Protein AF-A0A838J990-F1 (afdb_monomer_lite)

Secondary structure (DSSP, 8-state):
---------------HHHHHH-EEEETTEEEETTTS-HHHHHHHHHHHS-TT---HHHHHHHTSS---HHHHHHHHHHHHHTT----EESSHHHHHHHHHHHHTT------

Foldseek 3Di:
DDDPPCPPPPQPCCDLVNQQQWWADDDLAIDGLQPDFLVRLLNLLVVQDDPPDDDPVLVVLSPDNGAHSVNSSVSVSVCSNVVGDGPIHNDRVRNNVVSVCVVVVNPPPDD

Radius of gyration: 15.81 Å; chains: 1; bounding box: 50×32×42 Å

Structure (mmCIF, N/CA/C/O backbone):
data_AF-A0A838J990-F1
#
_entry.id   AF-A0A838J990-F1
#
loop_
_atom_site.group_PDB
_atom_site.id
_atom_site.type_symbol
_atom_site.label_atom_id
_atom_site.label_alt_id
_atom_site.label_comp_id
_atom_site.label_asym_id
_atom_site.label_entity_id
_atom_site.label_seq_id
_atom_site.pdbx_PDB_ins_code
_atom_site.Cartn_x
_atom_site.Cartn_y
_atom_site.Cartn_z
_atom_site.occupancy
_atom_site.B_iso_or_equiv
_atom_site.auth_seq_id
_atom_site.auth_comp_id
_atom_site.auth_asym_id
_atom_site.auth_atom_id
_atom_site.pdbx_PDB_model_num
ATOM 1 N N . MET A 1 1 ? 35.313 -7.493 -29.713 1.00 42.06 1 MET A N 1
ATOM 2 C CA . MET A 1 1 ? 34.577 -8.078 -28.573 1.00 42.06 1 MET A CA 1
ATOM 3 C C . MET A 1 1 ? 33.689 -6.989 -27.997 1.00 42.06 1 MET A C 1
ATOM 5 O O . MET A 1 1 ? 34.244 -6.021 -27.493 1.00 42.06 1 MET A O 1
ATOM 9 N N . PRO A 1 2 ? 32.359 -7.046 -28.158 1.00 37.09 2 PRO A N 1
ATOM 10 C CA . PRO A 1 2 ? 31.492 -6.024 -27.590 1.00 37.09 2 PRO A CA 1
ATOM 11 C C . PRO A 1 2 ? 31.451 -6.201 -26.070 1.00 37.09 2 PRO A C 1
ATOM 13 O O . PRO A 1 2 ? 31.092 -7.265 -25.562 1.00 37.09 2 PRO A O 1
ATOM 16 N N . GLY A 1 3 ? 31.892 -5.164 -25.358 1.00 38.22 3 GLY A N 1
ATOM 17 C CA . GLY A 1 3 ? 31.772 -5.064 -23.913 1.00 38.22 3 GLY A CA 1
ATOM 18 C C . GLY A 1 3 ? 30.298 -5.100 -23.539 1.00 38.22 3 GLY A C 1
ATOM 19 O O . GLY A 1 3 ? 29.501 -4.324 -24.061 1.00 38.22 3 GLY A O 1
ATOM 20 N N . LYS A 1 4 ? 29.935 -6.038 -22.665 1.00 41.28 4 LYS A N 1
ATOM 21 C CA . LYS A 1 4 ? 28.613 -6.090 -22.050 1.00 41.28 4 LYS A CA 1
ATOM 22 C C . LYS A 1 4 ? 28.410 -4.774 -21.307 1.00 41.28 4 LYS A C 1
ATOM 24 O O . LYS A 1 4 ? 29.002 -4.571 -20.250 1.00 41.28 4 LYS A O 1
ATOM 29 N N . SER A 1 5 ? 27.596 -3.884 -21.863 1.00 42.12 5 SER A N 1
ATOM 30 C CA . SER A 1 5 ? 26.993 -2.803 -21.101 1.00 42.12 5 SER A CA 1
ATOM 31 C C . SER A 1 5 ? 26.221 -3.461 -19.963 1.00 42.12 5 SER A C 1
ATOM 33 O O . SER A 1 5 ? 25.158 -4.037 -20.180 1.00 42.12 5 SER A O 1
ATOM 35 N N . GLN A 1 6 ? 26.783 -3.428 -18.755 1.00 41.94 6 GLN A N 1
ATOM 36 C CA . GLN A 1 6 ? 25.995 -3.559 -17.542 1.00 41.94 6 GLN A CA 1
ATOM 37 C C . GLN A 1 6 ? 25.060 -2.350 -17.518 1.00 41.94 6 GLN A C 1
ATOM 39 O O . GLN A 1 6 ? 25.371 -1.310 -16.946 1.00 41.94 6 GLN A O 1
ATOM 44 N N . GLN A 1 7 ? 23.928 -2.466 -18.212 1.00 43.88 7 GLN A N 1
ATOM 45 C CA . GLN A 1 7 ? 22.747 -1.685 -17.892 1.00 43.88 7 GLN A CA 1
ATOM 46 C C . GLN A 1 7 ? 22.348 -2.164 -16.499 1.00 43.88 7 GLN A C 1
ATOM 48 O O . GLN A 1 7 ? 21.654 -3.167 -16.348 1.00 43.88 7 GLN A O 1
ATOM 53 N N . GLY A 1 8 ? 22.934 -1.532 -15.478 1.00 37.38 8 GLY A N 1
ATOM 54 C CA . GLY A 1 8 ? 22.519 -1.718 -14.099 1.00 37.38 8 GLY A CA 1
ATOM 55 C C . GLY A 1 8 ? 21.020 -1.499 -14.080 1.00 37.38 8 GLY A C 1
ATOM 56 O O . GLY A 1 8 ? 20.567 -0.440 -14.515 1.00 37.38 8 GLY A O 1
ATOM 57 N N . LEU A 1 9 ? 20.271 -2.534 -13.688 1.00 36.91 9 LEU A N 1
ATOM 58 C CA . LEU A 1 9 ? 18.829 -2.441 -13.541 1.00 36.91 9 LEU A CA 1
ATOM 59 C C . LEU A 1 9 ? 18.560 -1.165 -12.736 1.00 36.91 9 LEU A C 1
ATOM 61 O O . LEU A 1 9 ? 18.994 -1.043 -11.591 1.00 36.91 9 LEU A O 1
ATOM 65 N N . LEU A 1 10 ? 17.919 -0.183 -13.360 1.00 41.91 10 LEU A N 1
ATOM 66 C CA . LEU A 1 10 ? 17.430 1.000 -12.674 1.00 41.91 10 LEU A CA 1
ATOM 67 C C . LEU A 1 10 ? 16.206 0.532 -11.893 1.00 41.91 10 LEU A C 1
ATOM 69 O O . LEU A 1 10 ? 15.090 0.577 -12.398 1.00 41.91 10 LEU A O 1
ATOM 73 N N . TRP A 1 11 ? 16.437 -0.020 -10.701 1.00 44.25 11 TRP A N 1
ATOM 74 C CA . TRP A 1 11 ? 15.359 -0.377 -9.785 1.00 44.25 11 TRP A CA 1
ATOM 75 C C . TRP A 1 11 ? 14.580 0.912 -9.502 1.00 44.25 11 TRP A C 1
ATOM 77 O O . TRP A 1 11 ? 15.220 1.952 -9.284 1.00 44.25 11 TRP A O 1
ATOM 87 N N . PRO A 1 12 ? 13.239 0.898 -9.529 1.00 54.28 12 PRO A N 1
ATOM 88 C CA . PRO A 1 12 ? 12.469 2.092 -9.226 1.00 54.28 12 PRO A CA 1
ATOM 89 C C . PRO A 1 12 ? 12.850 2.564 -7.818 1.00 54.28 12 PRO A C 1
ATOM 91 O O . PRO A 1 12 ? 12.693 1.846 -6.832 1.00 54.28 12 PRO A O 1
ATOM 94 N N . ARG A 1 13 ? 13.434 3.766 -7.741 1.00 67.00 13 ARG A N 1
ATOM 95 C CA . ARG A 1 13 ? 13.942 4.389 -6.512 1.00 67.00 13 ARG A CA 1
ATOM 96 C C . ARG A 1 13 ? 12.787 4.920 -5.663 1.00 67.00 13 ARG A C 1
ATOM 98 O O . ARG A 1 13 ? 12.763 6.111 -5.377 1.00 67.00 13 ARG A O 1
ATOM 105 N N . LEU A 1 14 ? 11.826 4.080 -5.281 1.00 81.00 14 LEU A N 1
ATOM 106 C CA . LEU A 1 14 ? 10.844 4.487 -4.281 1.00 81.00 14 LEU A CA 1
ATOM 107 C C . LEU A 1 14 ? 11.578 4.606 -2.943 1.00 81.00 14 LEU A C 1
ATOM 109 O O . LEU A 1 14 ? 11.869 3.601 -2.291 1.00 81.00 14 LEU A O 1
ATOM 113 N N . SER A 1 15 ? 11.958 5.825 -2.565 1.00 88.75 15 SER A N 1
ATOM 114 C CA . SER A 1 15 ? 12.614 6.051 -1.279 1.00 88.75 15 SER A CA 1
ATOM 115 C C . SER A 1 15 ? 11.620 5.863 -0.132 1.00 88.75 15 SER A C 1
ATOM 117 O O . SER A 1 15 ? 10.411 6.018 -0.314 1.00 88.75 15 SER A O 1
ATOM 119 N N . LEU A 1 16 ? 12.128 5.560 1.066 1.00 88.62 16 LEU A N 1
ATOM 120 C CA . LEU A 1 16 ? 11.297 5.474 2.269 1.00 88.62 16 LEU A CA 1
ATOM 121 C C . LEU A 1 16 ? 10.501 6.771 2.487 1.00 88.62 16 LEU A C 1
ATOM 123 O O . LEU A 1 16 ? 9.294 6.727 2.690 1.00 88.62 16 LEU A O 1
ATOM 127 N N . GLU A 1 17 ? 11.156 7.930 2.363 1.00 89.88 17 GLU A N 1
ATOM 128 C CA . GLU A 1 17 ? 10.506 9.239 2.518 1.00 89.88 17 GLU A CA 1
ATOM 129 C C . GLU A 1 17 ? 9.382 9.454 1.495 1.00 89.88 17 GLU A C 1
ATOM 131 O O . GLU A 1 17 ? 8.312 9.949 1.851 1.00 89.88 17 GLU A O 1
ATOM 136 N N . GLN A 1 18 ? 9.602 9.057 0.237 1.00 89.50 18 GLN A N 1
ATOM 137 C CA . GLN A 1 18 ? 8.577 9.144 -0.801 1.00 89.50 18 GLN A CA 1
ATOM 138 C C . GLN A 1 18 ? 7.402 8.223 -0.490 1.00 89.50 18 GLN A C 1
ATOM 140 O O . GLN A 1 18 ? 6.258 8.662 -0.570 1.00 89.50 18 GLN A O 1
ATOM 145 N N . ALA A 1 19 ? 7.665 6.974 -0.102 1.00 89.56 19 ALA A N 1
ATOM 146 C CA . ALA A 1 19 ? 6.619 6.009 0.212 1.00 89.56 19 ALA A CA 1
ATOM 147 C C . ALA A 1 19 ? 5.752 6.467 1.387 1.00 89.56 19 ALA A C 1
ATOM 149 O O . ALA A 1 19 ? 4.534 6.503 1.257 1.00 89.56 19 ALA A O 1
ATOM 150 N N . VAL A 1 20 ? 6.367 6.872 2.499 1.00 89.06 20 VAL A N 1
ATOM 151 C CA . VAL A 1 20 ? 5.656 7.284 3.721 1.00 89.06 20 VAL A CA 1
ATOM 152 C C . VAL A 1 20 ? 4.763 8.500 3.462 1.00 89.06 20 VAL A C 1
ATOM 154 O O . VAL A 1 20 ? 3.600 8.512 3.865 1.00 89.06 20 VAL A O 1
ATOM 157 N N . ARG A 1 21 ? 5.256 9.491 2.708 1.00 91.56 21 ARG A N 1
ATOM 158 C CA . ARG A 1 21 ? 4.489 10.704 2.372 1.00 91.56 21 ARG A CA 1
ATOM 159 C C . ARG A 1 21 ? 3.464 10.515 1.257 1.00 91.56 21 ARG A C 1
ATOM 161 O O . ARG A 1 21 ? 2.666 11.421 1.009 1.00 91.56 21 ARG A O 1
ATOM 168 N N . SER A 1 22 ? 3.490 9.375 0.575 1.00 94.50 22 SER A N 1
ATOM 169 C CA . SER A 1 22 ? 2.570 9.105 -0.520 1.00 94.50 22 SER A CA 1
ATOM 170 C C . SER A 1 22 ? 1.152 8.845 -0.024 1.00 94.50 22 SER A C 1
ATOM 172 O O . SER A 1 22 ? 0.885 8.512 1.131 1.00 94.50 22 SER A O 1
ATOM 174 N N . TRP A 1 23 ? 0.225 8.974 -0.958 1.00 96.31 23 TRP A N 1
ATOM 175 C CA . TRP A 1 23 ? -1.183 8.662 -0.817 1.00 96.31 23 TRP A CA 1
ATOM 176 C C . TRP A 1 23 ? -1.550 7.566 -1.802 1.00 96.31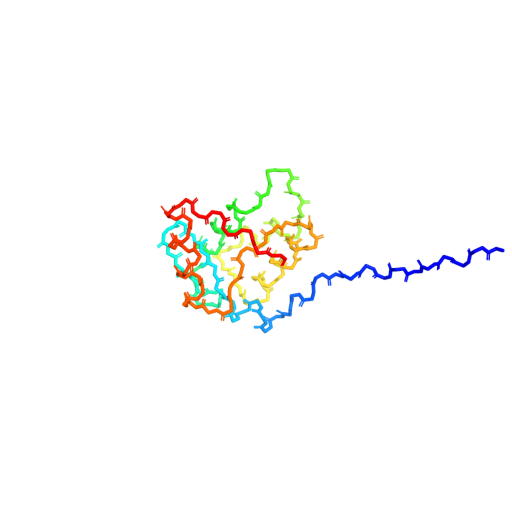 23 TRP A C 1
ATOM 178 O O . TRP A 1 23 ? -1.009 7.507 -2.900 1.00 96.31 23 TRP A O 1
ATOM 188 N N . PHE A 1 24 ? -2.508 6.730 -1.440 1.00 94.69 24 PHE A N 1
ATOM 189 C CA . PHE A 1 24 ? -3.095 5.747 -2.340 1.00 94.69 24 PHE A CA 1
ATOM 190 C C . PHE A 1 24 ? -4.613 5.857 -2.313 1.00 94.69 24 PHE A C 1
ATOM 192 O O . PHE A 1 24 ? -5.209 6.528 -1.467 1.00 94.69 24 PHE A O 1
ATOM 199 N N . VAL A 1 25 ? -5.247 5.193 -3.270 1.00 93.62 25 VAL A N 1
ATOM 200 C CA . VAL A 1 25 ? -6.699 5.149 -3.388 1.00 93.62 25 VAL A CA 1
ATOM 201 C C . VAL A 1 25 ? -7.169 3.720 -3.188 1.00 93.62 25 VAL A C 1
ATOM 203 O O . VAL A 1 25 ? -6.691 2.812 -3.864 1.00 93.62 25 VAL A O 1
ATOM 206 N N . LEU A 1 26 ? -8.150 3.540 -2.309 1.00 93.94 26 LEU A N 1
ATOM 207 C CA . LEU A 1 26 ? -8.856 2.277 -2.132 1.00 93.94 26 LEU A CA 1
ATOM 208 C C . LEU A 1 26 ? -10.364 2.541 -2.167 1.00 93.94 26 LEU A C 1
ATOM 210 O O . LEU A 1 26 ? -10.893 3.326 -1.376 1.00 93.94 26 LEU A O 1
ATOM 214 N N . GLY A 1 27 ? -11.063 1.912 -3.113 1.00 89.06 27 GLY A N 1
ATOM 215 C CA . GLY A 1 27 ? -12.475 2.198 -3.370 1.00 89.06 27 GLY A CA 1
ATOM 216 C C . GLY A 1 27 ? -12.684 3.649 -3.818 1.00 89.06 27 GLY A C 1
ATOM 217 O O . GLY A 1 27 ? -12.192 4.048 -4.868 1.00 89.06 27 GLY A O 1
ATOM 218 N N . GLN A 1 28 ? -13.418 4.430 -3.021 1.00 89.44 28 GLN A N 1
ATOM 219 C CA . GLN A 1 28 ? -13.749 5.840 -3.289 1.00 89.44 28 GLN A CA 1
ATOM 220 C C . GLN A 1 28 ? -13.071 6.802 -2.300 1.00 89.44 28 GLN A C 1
ATOM 222 O O . GLN A 1 28 ? -13.526 7.925 -2.083 1.00 89.44 28 GLN A O 1
ATOM 227 N N . THR A 1 29 ? -12.002 6.356 -1.640 1.00 92.44 29 THR A N 1
ATOM 228 C CA . THR A 1 29 ? -11.338 7.123 -0.584 1.00 92.44 29 THR A CA 1
ATOM 229 C C . THR A 1 29 ? -9.829 7.144 -0.798 1.00 92.44 29 THR A C 1
ATOM 231 O O . THR A 1 29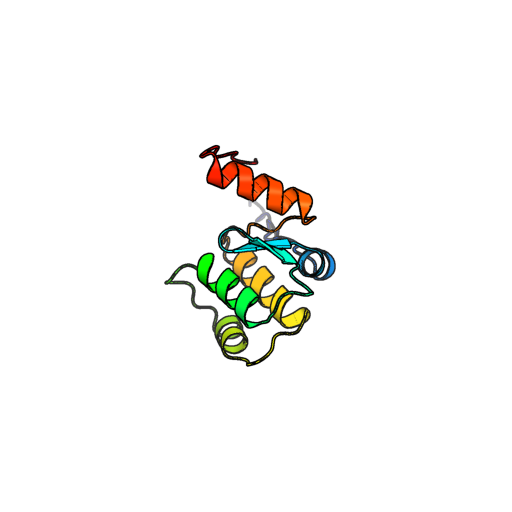 ? -9.229 6.152 -1.214 1.00 92.44 29 THR A O 1
ATOM 234 N N . ALA A 1 30 ? -9.232 8.310 -0.548 1.00 94.25 30 ALA A N 1
ATOM 235 C CA . ALA A 1 30 ? -7.791 8.508 -0.551 1.00 94.25 30 ALA A CA 1
ATOM 236 C C . ALA A 1 30 ? -7.253 8.326 0.871 1.00 94.25 30 ALA A C 1
ATOM 238 O O . ALA A 1 30 ? -7.824 8.864 1.821 1.00 94.25 30 ALA A O 1
ATOM 239 N N . TYR A 1 31 ? -6.154 7.592 1.005 1.00 96.06 31 TYR A N 1
ATOM 240 C CA . TYR A 1 31 ? -5.524 7.286 2.283 1.00 96.06 31 TYR A CA 1
ATOM 241 C C . TYR A 1 31 ? -4.036 7.648 2.242 1.00 96.06 31 TYR A C 1
ATOM 243 O O . TYR A 1 31 ? -3.377 7.352 1.243 1.00 96.06 31 TYR A O 1
ATOM 251 N N . PRO A 1 32 ? -3.489 8.260 3.306 1.00 95.81 32 PRO A N 1
ATOM 252 C CA . PRO A 1 32 ? -2.049 8.447 3.435 1.00 95.81 32 PRO A CA 1
ATOM 253 C C . PRO A 1 32 ? -1.377 7.108 3.760 1.00 95.81 32 PRO A C 1
ATOM 255 O O . PRO A 1 32 ? -1.907 6.333 4.561 1.00 95.81 32 PRO A O 1
ATOM 258 N N . VAL A 1 33 ? -0.201 6.842 3.187 1.00 94.19 33 VAL A N 1
ATOM 259 C CA . VAL A 1 33 ? 0.564 5.619 3.476 1.00 94.19 33 VAL A CA 1
ATOM 260 C C . VAL A 1 33 ? 0.965 5.561 4.945 1.00 94.19 33 VAL A C 1
ATOM 262 O O . VAL A 1 33 ? 0.711 4.539 5.567 1.00 94.19 33 VAL A O 1
ATOM 265 N N . GLU A 1 34 ? 1.506 6.637 5.517 1.00 92.94 34 GLU A N 1
ATOM 266 C CA . GLU A 1 34 ? 1.936 6.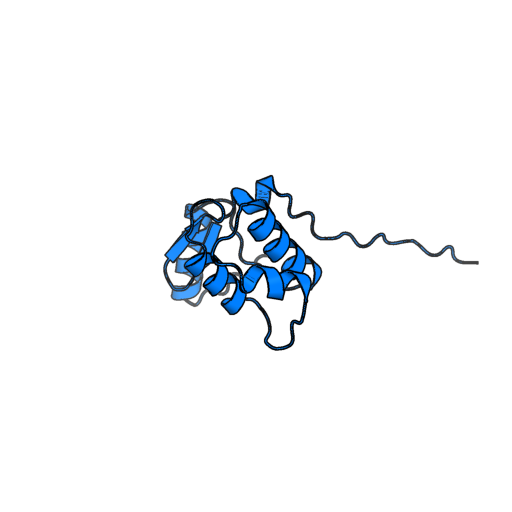711 6.926 1.00 92.94 34 GLU A CA 1
ATOM 267 C C . GLU A 1 34 ? 0.778 6.479 7.915 1.00 92.94 34 GLU A C 1
ATOM 269 O O . GLU A 1 34 ? 0.821 5.589 8.762 1.00 92.94 34 GLU A O 1
ATOM 274 N N . CYS A 1 35 ? -0.318 7.231 7.779 1.00 90.88 35 CYS A N 1
ATOM 275 C CA . CYS A 1 35 ? -1.340 7.291 8.832 1.00 90.88 35 CYS A CA 1
ATOM 276 C C . CYS A 1 35 ? -2.529 6.338 8.643 1.00 90.88 35 CYS A C 1
ATOM 278 O O . CYS A 1 35 ? -3.418 6.299 9.496 1.00 90.88 35 CYS A O 1
ATOM 280 N N . CYS A 1 36 ? -2.611 5.587 7.540 1.00 94.06 36 CYS A N 1
ATOM 281 C CA . CYS A 1 36 ? -3.707 4.633 7.367 1.00 94.06 36 CYS A CA 1
ATOM 282 C C . CYS A 1 36 ? -3.577 3.428 8.315 1.00 94.06 36 CYS A C 1
ATOM 284 O O . CYS A 1 36 ? -2.496 3.100 8.818 1.00 94.06 36 CYS A O 1
ATOM 286 N N . SER A 1 37 ? -4.699 2.751 8.570 1.00 95.62 37 SER A N 1
ATOM 287 C CA . SER A 1 37 ? -4.683 1.525 9.365 1.00 95.62 37 SER A CA 1
ATOM 288 C C . SER A 1 37 ? -4.035 0.383 8.583 1.00 95.62 37 SER A C 1
ATOM 290 O O . SER A 1 37 ? -4.174 0.289 7.362 1.00 95.62 37 SER A O 1
ATOM 292 N N . THR A 1 38 ? -3.392 -0.545 9.295 1.00 94.81 38 THR A N 1
ATOM 293 C CA . THR A 1 38 ? -2.795 -1.747 8.695 1.00 94.81 38 THR A CA 1
ATOM 294 C C . THR A 1 38 ? -3.797 -2.532 7.847 1.00 94.81 38 THR A C 1
ATOM 296 O O . THR A 1 38 ? -3.448 -2.999 6.768 1.00 94.81 38 THR A O 1
ATOM 299 N N . ALA A 1 39 ? -5.055 -2.638 8.283 1.00 95.00 39 ALA A N 1
ATOM 300 C CA . ALA A 1 39 ? -6.096 -3.326 7.521 1.00 95.00 39 ALA A CA 1
ATOM 301 C C . ALA A 1 39 ? -6.384 -2.644 6.170 1.00 95.00 39 ALA A C 1
ATOM 303 O O . ALA A 1 39 ? -6.495 -3.325 5.152 1.00 95.00 39 ALA A O 1
ATOM 304 N N . VAL A 1 40 ? -6.463 -1.309 6.148 1.00 96.25 40 VAL A N 1
ATOM 305 C CA . VAL A 1 40 ? -6.684 -0.537 4.914 1.00 96.25 40 VAL A CA 1
ATOM 306 C C . VAL A 1 40 ? -5.482 -0.655 3.982 1.00 96.25 40 VAL A C 1
ATOM 308 O O . VAL A 1 40 ? -5.658 -0.906 2.792 1.00 96.25 40 VAL A O 1
ATOM 311 N N . PHE A 1 41 ? -4.265 -0.544 4.518 1.00 96.06 41 PHE A N 1
ATOM 312 C CA . PHE A 1 41 ? -3.046 -0.703 3.729 1.00 96.06 41 PHE A CA 1
ATOM 313 C C . PHE A 1 41 ? -2.961 -2.092 3.087 1.00 96.06 41 PHE A C 1
ATOM 315 O O . PHE A 1 41 ? -2.741 -2.212 1.887 1.00 96.06 41 PHE A O 1
ATOM 322 N N . LYS A 1 42 ? -3.217 -3.156 3.854 1.00 95.00 42 LYS A N 1
ATOM 323 C CA . LYS A 1 42 ? -3.221 -4.529 3.332 1.00 95.00 42 LYS A CA 1
ATOM 324 C C . LYS A 1 42 ? -4.284 -4.756 2.266 1.00 95.00 42 LYS A C 1
ATOM 326 O O . LYS A 1 42 ? -4.011 -5.432 1.281 1.00 95.00 42 LYS A O 1
ATOM 331 N N . ALA A 1 43 ? -5.475 -4.187 2.441 1.00 95.06 43 ALA A N 1
ATOM 332 C CA . ALA A 1 43 ? -6.526 -4.259 1.431 1.00 95.06 43 ALA A CA 1
ATOM 333 C C . ALA A 1 43 ? -6.109 -3.557 0.127 1.00 95.06 43 ALA A C 1
ATOM 335 O O . ALA A 1 43 ? -6.411 -4.056 -0.955 1.00 95.06 43 ALA A O 1
ATOM 336 N N . PHE A 1 44 ? -5.372 -2.446 0.220 1.00 95.19 44 PHE A N 1
ATOM 337 C CA . PHE A 1 44 ? -4.761 -1.809 -0.945 1.00 95.19 44 PHE A CA 1
ATOM 338 C C . PHE A 1 44 ? -3.727 -2.711 -1.617 1.00 95.19 44 PHE A C 1
ATOM 340 O O . PHE A 1 44 ? -3.858 -2.953 -2.815 1.00 95.19 44 PHE A O 1
ATOM 347 N N . ILE A 1 45 ? -2.774 -3.264 -0.860 1.00 94.62 45 ILE A N 1
ATOM 348 C CA . ILE A 1 45 ? -1.777 -4.203 -1.391 1.00 94.62 45 ILE A CA 1
ATOM 349 C C . ILE A 1 45 ? -2.476 -5.360 -2.116 1.00 94.62 45 ILE A C 1
ATOM 351 O O . ILE A 1 45 ? -2.243 -5.572 -3.299 1.00 94.62 45 ILE A O 1
ATOM 355 N N . ALA A 1 46 ? -3.445 -6.015 -1.475 1.00 92.31 46 ALA A N 1
ATOM 356 C CA . ALA A 1 46 ? -4.210 -7.102 -2.086 1.00 92.31 46 ALA A CA 1
ATOM 357 C C . ALA A 1 46 ? -4.967 -6.692 -3.367 1.00 92.31 46 ALA A C 1
ATOM 359 O O . ALA A 1 46 ? -5.194 -7.533 -4.230 1.00 92.31 46 ALA A O 1
ATOM 360 N N . SER A 1 47 ? -5.364 -5.421 -3.504 1.00 92.06 47 SER A N 1
ATOM 361 C CA . SER A 1 47 ? -6.066 -4.917 -4.694 1.00 92.06 47 SER A CA 1
ATOM 362 C C . SER A 1 47 ? -5.160 -4.679 -5.906 1.00 92.06 47 SER A C 1
ATOM 364 O O . SER A 1 47 ? -5.657 -4.677 -7.031 1.00 92.06 47 SER A O 1
ATOM 366 N N . VAL A 1 48 ? -3.858 -4.466 -5.687 1.00 90.62 48 VAL A N 1
ATOM 367 C CA . VAL A 1 48 ? -2.869 -4.217 -6.753 1.00 90.62 48 VAL A CA 1
ATOM 368 C C . VAL A 1 48 ? -1.991 -5.436 -7.028 1.00 90.62 48 VAL A C 1
ATOM 370 O O . VAL A 1 48 ? -1.419 -5.551 -8.107 1.00 90.62 48 VAL A O 1
ATOM 373 N N . THR A 1 49 ? -1.896 -6.356 -6.070 1.00 90.75 49 THR A N 1
ATOM 374 C CA . THR A 1 49 ? -1.102 -7.575 -6.173 1.00 90.75 49 THR A CA 1
ATOM 375 C C . THR A 1 49 ? -1.763 -8.607 -7.104 1.00 90.75 49 THR A C 1
ATOM 377 O O . THR A 1 49 ? -2.892 -9.031 -6.844 1.00 90.75 49 THR A O 1
ATOM 380 N N . PRO A 1 50 ? -1.065 -9.077 -8.155 1.00 87.50 50 PRO A N 1
ATOM 381 C CA . PRO A 1 50 ? -1.501 -10.203 -8.979 1.00 87.50 50 PRO A CA 1
ATOM 382 C C . PRO A 1 50 ? -1.634 -11.503 -8.175 1.00 87.50 50 PRO A C 1
ATOM 384 O O . PRO A 1 50 ? -0.866 -11.756 -7.250 1.00 87.50 50 PRO A O 1
ATOM 387 N N . SER A 1 51 ? -2.567 -12.376 -8.558 1.00 85.06 51 SER A N 1
ATOM 388 C CA . SER A 1 51 ? -2.813 -13.646 -7.852 1.00 85.06 51 SER A CA 1
ATOM 389 C C . SER A 1 51 ? -1.641 -14.633 -7.891 1.00 85.06 51 SER A C 1
ATOM 391 O O . SER A 1 51 ? -1.577 -15.539 -7.067 1.00 85.06 51 SER A O 1
ATOM 393 N N . ASP A 1 52 ? -0.751 -14.496 -8.872 1.00 83.06 52 ASP A N 1
ATOM 394 C CA . ASP A 1 52 ? 0.454 -15.304 -9.067 1.00 83.06 52 ASP A CA 1
ATOM 395 C C . ASP A 1 52 ? 1.707 -14.679 -8.434 1.00 83.06 52 ASP A C 1
ATOM 397 O O . ASP A 1 52 ? 2.789 -15.264 -8.503 1.00 83.06 52 ASP A O 1
ATOM 401 N N . TRP A 1 53 ? 1.582 -13.515 -7.787 1.00 84.12 53 TRP A N 1
ATOM 402 C CA . TRP A 1 53 ? 2.695 -12.899 -7.078 1.00 84.12 53 TRP A CA 1
ATOM 403 C C . TRP A 1 53 ? 3.024 -13.674 -5.802 1.00 84.12 53 TRP A C 1
ATOM 405 O O . TRP A 1 53 ? 2.202 -13.812 -4.895 1.00 84.12 53 TRP A O 1
ATOM 415 N N . SER A 1 54 ? 4.259 -14.165 -5.726 1.00 78.94 54 SER A N 1
ATOM 416 C CA . SER A 1 54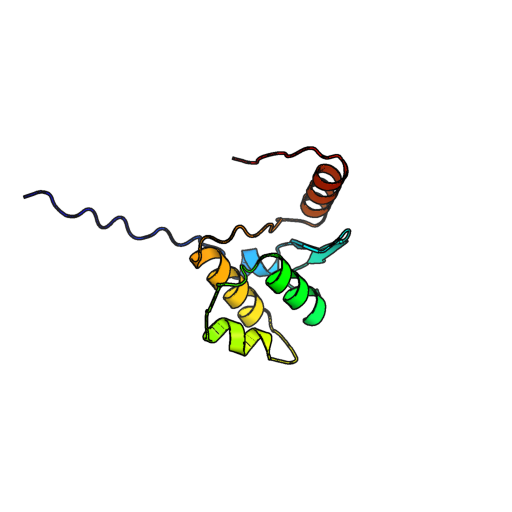 ? 4.730 -15.010 -4.632 1.00 78.94 54 SER A CA 1
ATOM 417 C C . SER A 1 54 ? 6.069 -14.508 -4.089 1.00 78.94 54 SER A C 1
ATOM 419 O O . SER A 1 54 ? 7.124 -15.073 -4.380 1.00 78.94 54 SER A O 1
ATOM 421 N N . ASP A 1 55 ? 6.033 -13.439 -3.297 1.00 83.44 55 ASP A N 1
ATOM 422 C CA . ASP A 1 55 ? 7.185 -12.993 -2.511 1.00 83.44 55 ASP A CA 1
ATOM 423 C C . ASP A 1 55 ? 7.018 -13.455 -1.057 1.00 83.44 55 ASP A C 1
ATOM 425 O O . ASP A 1 55 ? 6.165 -12.960 -0.319 1.00 83.44 55 ASP A O 1
ATOM 429 N N . SER A 1 56 ? 7.828 -14.430 -0.638 1.00 78.69 56 SER A N 1
ATOM 430 C CA . SER A 1 56 ? 7.733 -15.025 0.700 1.00 78.69 56 SER A CA 1
ATOM 431 C C . SER A 1 56 ? 8.002 -14.029 1.831 1.00 78.69 56 SER A C 1
ATOM 433 O O . SER A 1 56 ? 7.438 -14.181 2.913 1.00 78.69 56 SER A O 1
ATOM 435 N N . GLY A 1 57 ? 8.851 -13.021 1.601 1.00 80.06 57 GLY A N 1
ATOM 436 C CA . GLY A 1 57 ? 9.120 -11.976 2.588 1.00 80.06 57 GLY A CA 1
ATOM 437 C C . GLY A 1 57 ? 7.902 -11.077 2.772 1.00 80.06 57 GLY A C 1
ATOM 438 O O . GLY A 1 57 ? 7.489 -10.802 3.896 1.00 80.06 57 GLY A O 1
ATOM 439 N N . CYS A 1 58 ? 7.263 -10.705 1.666 1.00 84.88 58 CYS A N 1
ATOM 440 C CA . CYS A 1 58 ? 6.051 -9.895 1.693 1.00 84.88 58 CYS A CA 1
ATOM 441 C C . CYS A 1 58 ? 4.840 -10.640 2.256 1.00 84.88 58 CYS A C 1
ATOM 443 O O . CYS A 1 58 ? 4.066 -10.045 3.002 1.00 84.88 58 CYS A O 1
ATOM 445 N N . ILE A 1 59 ? 4.683 -11.933 1.955 1.00 86.19 59 ILE A N 1
ATOM 446 C CA . ILE A 1 59 ? 3.614 -12.762 2.533 1.00 86.19 59 ILE A CA 1
ATOM 447 C C . ILE A 1 59 ? 3.723 -12.766 4.064 1.00 86.19 59 ILE A C 1
ATOM 449 O O . ILE A 1 59 ? 2.733 -12.518 4.747 1.00 86.19 59 ILE A O 1
ATOM 453 N N . GLY A 1 60 ? 4.935 -12.928 4.606 1.00 86.88 60 GLY A N 1
ATOM 454 C CA . GLY A 1 60 ? 5.162 -12.874 6.052 1.00 86.88 60 GLY A CA 1
ATOM 455 C C . GLY A 1 60 ? 4.775 -11.533 6.686 1.00 86.88 60 GLY A C 1
ATOM 456 O O . GLY A 1 60 ? 4.208 -11.515 7.776 1.00 86.88 60 GLY A O 1
ATOM 457 N N . LEU A 1 61 ? 5.027 -10.408 6.005 1.00 89.56 61 LEU A N 1
ATOM 458 C CA . LEU A 1 61 ? 4.573 -9.085 6.456 1.00 89.56 61 LEU A CA 1
ATOM 459 C C . LEU A 1 61 ? 3.043 -8.966 6.402 1.00 89.56 61 LEU A C 1
ATOM 461 O O . LEU A 1 61 ? 2.411 -8.466 7.334 1.00 89.56 61 LEU A O 1
ATOM 465 N N . LEU A 1 62 ? 2.416 -9.468 5.337 1.00 89.88 62 LEU A N 1
ATOM 466 C CA . LEU A 1 62 ? 0.962 -9.436 5.171 1.00 89.88 62 LEU A CA 1
ATOM 467 C C . LEU A 1 62 ? 0.205 -10.263 6.222 1.00 89.88 62 LEU A C 1
ATOM 469 O O . LEU A 1 62 ? -0.971 -9.978 6.454 1.00 89.88 62 LEU A O 1
ATOM 473 N N . ASP A 1 63 ? 0.865 -11.176 6.930 1.00 89.38 63 ASP A N 1
ATOM 474 C CA . ASP A 1 63 ? 0.283 -11.929 8.047 1.00 89.38 63 ASP A CA 1
ATOM 475 C C . ASP A 1 63 ? 0.382 -11.202 9.406 1.00 89.38 63 ASP A C 1
ATOM 477 O O . ASP A 1 63 ? -0.340 -11.538 10.347 1.00 89.38 63 ASP A O 1
ATOM 481 N N . GLN A 1 64 ? 1.212 -10.160 9.537 1.00 90.25 64 GLN A N 1
ATOM 482 C CA . GLN A 1 64 ? 1.431 -9.470 10.820 1.00 90.25 64 GLN A CA 1
ATOM 483 C C . GLN A 1 64 ? 0.228 -8.637 11.275 1.00 90.25 64 GLN A C 1
ATOM 485 O O . GLN A 1 64 ? -0.459 -8.027 10.466 1.00 90.25 64 GLN A O 1
ATOM 490 N N . GLN A 1 65 ? -0.034 -8.514 12.577 1.00 89.62 65 GLN A N 1
ATOM 491 C CA . GLN A 1 65 ? -1.175 -7.711 13.044 1.00 89.62 65 GLN A CA 1
ATOM 492 C C . GLN A 1 65 ? -1.015 -6.206 12.750 1.00 89.62 65 GLN A C 1
ATOM 494 O O . GLN A 1 65 ? -1.996 -5.519 12.458 1.00 89.62 65 GLN A O 1
ATOM 499 N N . THR A 1 66 ? 0.218 -5.709 12.810 1.00 92.44 66 THR A N 1
ATOM 500 C CA . THR A 1 66 ? 0.592 -4.307 12.604 1.00 92.44 66 THR A CA 1
ATOM 501 C C . THR A 1 66 ? 1.677 -4.215 11.541 1.00 92.44 66 THR A C 1
ATOM 503 O O . THR A 1 66 ? 2.414 -5.171 11.350 1.00 92.44 66 THR A O 1
ATOM 506 N N . LEU A 1 67 ? 1.760 -3.069 10.867 1.00 92.44 67 LEU A N 1
ATOM 507 C CA . LEU A 1 67 ? 2.821 -2.757 9.907 1.00 92.44 67 LEU A CA 1
ATOM 508 C C . LEU A 1 67 ? 3.358 -1.371 10.230 1.00 92.44 67 LEU A C 1
ATOM 510 O O . LEU A 1 67 ? 2.562 -0.416 10.250 1.00 92.44 67 LEU A O 1
ATOM 514 N N . ASP A 1 68 ? 4.661 -1.281 10.467 1.00 93.00 68 ASP A N 1
ATOM 515 C CA . ASP A 1 68 ? 5.352 -0.005 10.618 1.00 93.00 68 ASP A CA 1
ATOM 516 C C . ASP A 1 68 ? 5.696 0.621 9.252 1.00 93.00 68 ASP A C 1
ATOM 518 O O . ASP A 1 68 ? 5.344 0.095 8.190 1.00 93.00 68 ASP A O 1
ATOM 522 N N . ASP A 1 69 ? 6.334 1.790 9.266 1.00 92.06 69 ASP A N 1
ATOM 523 C CA . ASP A 1 69 ? 6.672 2.524 8.043 1.00 92.06 69 ASP A CA 1
ATOM 524 C C . ASP A 1 69 ? 7.668 1.770 7.155 1.00 92.06 69 ASP A C 1
ATOM 526 O O . ASP A 1 69 ? 7.599 1.858 5.925 1.00 92.06 69 ASP A O 1
ATOM 530 N N . LEU A 1 70 ? 8.583 1.012 7.763 1.00 92.88 70 LEU A N 1
ATOM 531 C CA . LEU A 1 70 ? 9.597 0.248 7.051 1.00 92.88 70 LEU A CA 1
ATOM 532 C C . LEU A 1 70 ? 8.968 -0.975 6.386 1.00 92.88 70 LEU A C 1
ATOM 534 O O . LEU A 1 70 ? 9.256 -1.233 5.217 1.00 92.88 70 LEU A O 1
ATOM 538 N N . ASP A 1 71 ? 8.059 -1.666 7.075 1.00 93.81 71 ASP A N 1
ATOM 539 C CA . ASP A 1 71 ? 7.296 -2.780 6.514 1.00 93.81 71 ASP A CA 1
ATOM 540 C C . ASP A 1 71 ? 6.450 -2.326 5.317 1.00 93.81 71 ASP A C 1
ATOM 542 O O . ASP A 1 71 ? 6.444 -2.960 4.258 1.00 93.81 71 ASP A O 1
ATOM 546 N N . ARG A 1 72 ? 5.745 -1.194 5.463 1.00 94.38 72 ARG A N 1
ATOM 547 C CA . ARG A 1 72 ? 4.921 -0.610 4.391 1.00 94.38 72 ARG A CA 1
ATOM 548 C C . ARG A 1 72 ? 5.771 -0.238 3.186 1.00 94.38 72 ARG A C 1
ATOM 550 O O . ARG A 1 72 ? 5.405 -0.559 2.056 1.00 94.38 72 ARG A O 1
ATOM 557 N N . TRP A 1 73 ? 6.912 0.409 3.415 1.00 93.88 73 TRP A N 1
ATOM 558 C CA . TRP A 1 73 ? 7.852 0.739 2.351 1.00 93.88 73 TRP A CA 1
ATOM 559 C C . TRP A 1 73 ? 8.407 -0.509 1.666 1.00 93.88 73 TRP A C 1
ATOM 561 O O . TRP A 1 73 ? 8.440 -0.550 0.439 1.00 93.88 73 TRP A O 1
ATOM 571 N N . PHE A 1 74 ? 8.781 -1.539 2.425 1.00 92.06 74 PHE A N 1
ATOM 572 C CA . PHE A 1 74 ? 9.305 -2.783 1.868 1.00 92.06 74 PHE A CA 1
ATOM 573 C C . PHE A 1 74 ? 8.274 -3.495 0.984 1.00 92.06 74 PHE A C 1
ATOM 575 O O . PHE A 1 74 ? 8.613 -3.950 -0.110 1.00 92.06 74 PHE A O 1
ATOM 582 N N . LEU A 1 75 ? 7.005 -3.534 1.405 1.00 93.00 75 LEU A N 1
ATOM 583 C CA . LEU A 1 75 ? 5.906 -4.079 0.601 1.00 93.00 75 LEU A CA 1
ATOM 584 C C . LEU A 1 75 ? 5.747 -3.325 -0.727 1.00 93.00 75 LEU A C 1
ATOM 586 O O . LEU A 1 75 ? 5.697 -3.947 -1.788 1.00 93.00 75 LEU A O 1
ATOM 590 N N . LEU A 1 76 ? 5.726 -1.989 -0.690 1.00 92.88 76 LEU A N 1
ATOM 591 C CA . LEU A 1 76 ? 5.628 -1.165 -1.900 1.00 92.88 76 LE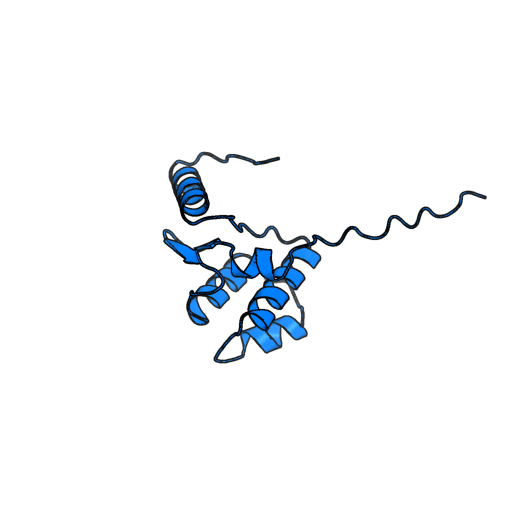U A CA 1
ATOM 592 C C . LEU A 1 76 ? 6.852 -1.340 -2.806 1.00 92.88 76 LEU A C 1
ATOM 594 O O . LEU A 1 76 ? 6.712 -1.497 -4.015 1.00 92.88 76 LEU A O 1
ATOM 598 N N . LEU A 1 77 ? 8.054 -1.360 -2.233 1.00 90.62 77 LEU A N 1
ATOM 599 C CA . LEU A 1 77 ? 9.289 -1.555 -2.986 1.00 90.62 77 LEU A CA 1
ATOM 600 C C . LEU A 1 77 ? 9.310 -2.918 -3.687 1.00 90.62 77 LEU A C 1
ATOM 602 O O . LEU A 1 77 ? 9.735 -3.011 -4.839 1.00 90.62 77 LEU A O 1
ATOM 606 N N . SER A 1 78 ? 8.831 -3.964 -3.018 1.00 90.19 78 SER A N 1
ATOM 607 C CA . SER A 1 78 ? 8.792 -5.321 -3.569 1.00 90.19 78 SER A CA 1
ATOM 608 C C . SER A 1 78 ? 7.817 -5.427 -4.743 1.00 90.19 78 SER A C 1
ATOM 610 O O . SER A 1 78 ? 8.161 -5.997 -5.778 1.00 90.19 78 SER A O 1
ATOM 612 N N . LEU A 1 79 ? 6.641 -4.796 -4.641 1.00 89.19 79 LEU A N 1
ATOM 613 C CA . LEU A 1 79 ? 5.686 -4.701 -5.750 1.00 89.19 79 LEU A CA 1
ATOM 614 C C . LEU A 1 79 ? 6.257 -3.901 -6.930 1.00 89.19 79 LEU A C 1
ATOM 616 O O . LEU A 1 79 ? 6.200 -4.361 -8.070 1.00 89.19 79 LEU A O 1
ATOM 620 N N . ALA A 1 80 ? 6.880 -2.751 -6.661 1.00 87.19 80 ALA A N 1
ATOM 621 C CA . ALA A 1 80 ? 7.519 -1.939 -7.695 1.00 87.19 80 ALA A CA 1
ATOM 622 C C . ALA A 1 80 ? 8.649 -2.706 -8.406 1.00 87.19 80 ALA A C 1
ATOM 624 O O . ALA A 1 80 ? 8.786 -2.641 -9.626 1.00 87.19 80 ALA A O 1
ATOM 625 N N . THR A 1 81 ? 9.434 -3.485 -7.655 1.00 86.25 81 THR A N 1
ATOM 626 C CA . THR A 1 81 ? 10.509 -4.336 -8.195 1.00 86.25 81 THR A CA 1
ATOM 627 C C . THR A 1 81 ? 9.958 -5.472 -9.062 1.00 86.25 81 THR A C 1
ATOM 629 O O . THR A 1 81 ? 10.602 -5.881 -10.027 1.00 86.25 81 THR A O 1
ATOM 632 N N . ALA A 1 82 ? 8.742 -5.940 -8.775 1.00 85.25 82 ALA A N 1
ATOM 633 C CA . ALA A 1 82 ? 8.014 -6.899 -9.601 1.00 85.25 82 ALA A CA 1
ATOM 634 C C . ALA A 1 82 ? 7.342 -6.267 -10.842 1.00 85.25 82 ALA A C 1
ATOM 636 O O . ALA A 1 82 ? 6.617 -6.960 -11.553 1.00 85.25 82 ALA A O 1
ATOM 637 N N . ASN A 1 83 ? 7.596 -4.984 -11.137 1.00 83.62 83 ASN A N 1
ATOM 638 C CA . ASN A 1 83 ? 6.953 -4.202 -12.204 1.00 83.62 83 ASN A CA 1
ATOM 639 C C . ASN A 1 83 ? 5.422 -4.123 -12.077 1.00 83.62 83 ASN A C 1
ATOM 641 O O . ASN A 1 83 ? 4.717 -4.001 -13.079 1.00 83.62 83 ASN A O 1
ATOM 645 N N . ILE A 1 84 ? 4.904 -4.202 -10.851 1.00 85.25 84 ILE A N 1
ATOM 646 C CA . ILE A 1 84 ? 3.487 -3.976 -10.575 1.00 85.25 84 ILE A CA 1
ATOM 647 C C . ILE A 1 84 ? 3.267 -2.468 -10.484 1.00 85.25 84 ILE A C 1
ATOM 649 O O . ILE A 1 84 ? 3.983 -1.773 -9.762 1.00 85.25 84 ILE A O 1
ATOM 653 N N . ASP A 1 85 ? 2.280 -1.972 -11.228 1.00 84.12 85 ASP A N 1
ATOM 654 C CA . ASP A 1 85 ? 1.932 -0.556 -11.214 1.00 84.12 85 ASP A CA 1
ATOM 655 C C . ASP A 1 85 ? 1.321 -0.171 -9.860 1.00 84.12 85 ASP A C 1
ATOM 657 O O . ASP A 1 85 ? 0.340 -0.762 -9.398 1.00 84.12 85 ASP A O 1
ATOM 661 N N . LEU A 1 86 ? 1.929 0.820 -9.211 1.00 86.19 86 LEU A N 1
ATOM 662 C CA . LEU A 1 86 ? 1.529 1.302 -7.898 1.00 86.19 86 LEU A CA 1
ATOM 66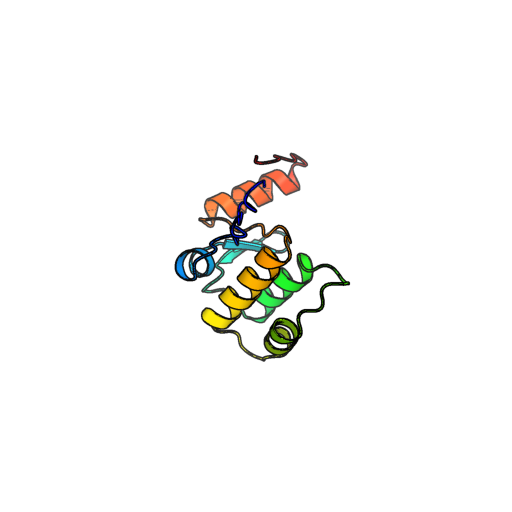3 C C . LEU A 1 86 ? 0.953 2.708 -8.044 1.00 86.19 86 LEU A C 1
ATOM 665 O O . LEU A 1 86 ? 1.719 3.659 -8.211 1.00 86.19 86 LEU A O 1
ATOM 669 N N . PRO A 1 87 ? -0.375 2.881 -7.919 1.00 88.19 87 PRO A N 1
ATOM 670 C CA . PRO A 1 87 ? -1.005 4.191 -8.000 1.00 88.19 87 PRO A CA 1
ATOM 671 C C . PRO A 1 87 ? -0.788 4.969 -6.692 1.00 88.19 87 PRO A C 1
ATOM 673 O O . PRO A 1 87 ? -1.709 5.133 -5.886 1.00 88.19 87 PRO A O 1
ATOM 676 N N . LEU A 1 88 ? 0.453 5.412 -6.482 1.00 92.38 88 LEU A N 1
ATOM 677 C CA . LEU A 1 88 ? 0.875 6.298 -5.405 1.00 92.38 88 LEU A CA 1
ATOM 678 C C . LEU A 1 88 ? 0.851 7.749 -5.889 1.00 92.38 88 LEU A C 1
ATOM 680 O O . LEU A 1 88 ? 1.243 8.061 -7.011 1.00 92.38 88 LEU A O 1
ATOM 684 N N . TYR A 1 89 ? 0.399 8.644 -5.022 1.00 93.25 89 TYR A N 1
ATOM 685 C CA . TYR A 1 89 ? 0.232 10.062 -5.311 1.00 93.25 89 TYR A CA 1
ATOM 686 C C . TYR A 1 89 ? 0.965 10.897 -4.266 1.00 93.25 89 TYR A C 1
ATOM 688 O O . TYR A 1 89 ? 0.923 10.588 -3.080 1.00 93.25 89 TYR A O 1
ATOM 696 N N . GLU A 1 90 ? 1.576 12.002 -4.679 1.00 91.12 90 GLU A N 1
ATOM 697 C CA . GLU A 1 90 ? 2.360 12.865 -3.781 1.00 91.12 90 GLU A CA 1
ATOM 698 C C . GLU A 1 90 ? 1.498 13.621 -2.753 1.00 91.12 90 GLU A C 1
ATOM 700 O O . GLU A 1 90 ? 2.006 14.146 -1.765 1.00 91.12 90 GLU A O 1
ATOM 705 N N . SER A 1 91 ? 0.184 13.709 -2.983 1.00 91.50 91 SER A N 1
ATOM 706 C CA . SER A 1 91 ? -0.752 14.412 -2.103 1.00 91.50 91 SER A CA 1
ATOM 707 C C . SER A 1 91 ? -2.167 13.830 -2.141 1.00 91.50 91 SER A C 1
ATOM 709 O O . SER A 1 91 ? -2.591 13.204 -3.122 1.00 91.50 91 SER A O 1
ATOM 711 N N . GLU A 1 92 ? -2.954 14.138 -1.107 1.00 92.12 92 GLU A N 1
ATOM 712 C CA . GLU A 1 92 ? -4.388 13.831 -1.063 1.00 92.12 92 GLU A CA 1
ATOM 713 C C . GLU A 1 92 ? -5.144 14.454 -2.247 1.00 92.12 92 GLU A C 1
ATOM 715 O O . GLU A 1 92 ? -6.032 13.826 -2.826 1.00 92.12 92 GLU A O 1
ATOM 720 N N . ALA A 1 93 ? -4.789 15.684 -2.635 1.00 92.38 93 ALA A N 1
ATOM 721 C CA . ALA A 1 93 ? -5.430 16.385 -3.742 1.00 92.38 93 ALA A CA 1
ATOM 722 C C . ALA A 1 93 ? -5.239 15.629 -5.066 1.00 92.38 93 ALA A C 1
ATOM 724 O O . ALA A 1 93 ? -6.217 15.384 -5.771 1.00 92.38 93 ALA A O 1
ATOM 725 N N . SER A 1 94 ? -4.013 15.186 -5.367 1.00 90.44 94 SER A N 1
ATOM 726 C CA . SER A 1 94 ? -3.726 14.358 -6.548 1.00 90.44 94 SER A CA 1
ATOM 727 C C . SER A 1 94 ? -4.462 13.016 -6.520 1.00 90.44 94 SER A C 1
ATOM 729 O O . SER A 1 94 ? -5.050 12.626 -7.528 1.00 90.44 94 SER A O 1
ATOM 731 N N . ALA A 1 95 ? -4.532 12.354 -5.360 1.00 90.94 95 ALA A N 1
ATOM 732 C CA . ALA A 1 95 ? -5.278 11.104 -5.211 1.00 90.94 95 ALA A CA 1
ATOM 733 C C . ALA A 1 95 ? -6.786 11.302 -5.468 1.00 90.94 95 ALA A C 1
ATOM 735 O O . ALA A 1 95 ? -7.426 10.506 -6.156 1.00 90.94 95 ALA A O 1
ATOM 736 N N . LYS A 1 96 ? -7.361 12.407 -4.973 1.00 90.81 96 LYS A N 1
ATOM 737 C CA . LYS A 1 96 ? -8.766 12.776 -5.216 1.00 90.81 96 LYS A CA 1
ATOM 738 C C . LYS A 1 96 ? -9.043 13.144 -6.673 1.00 90.81 96 LYS A C 1
ATOM 740 O O . LYS A 1 96 ? -10.129 12.848 -7.167 1.00 90.81 96 LYS A O 1
ATOM 745 N N . ILE A 1 97 ? -8.094 13.772 -7.366 1.00 90.50 97 ILE A N 1
ATOM 746 C CA . ILE A 1 97 ? -8.209 14.037 -8.807 1.00 90.50 97 ILE A CA 1
ATOM 747 C C . ILE A 1 97 ? -8.259 12.712 -9.575 1.00 90.50 97 ILE A C 1
ATOM 749 O O . ILE A 1 97 ? -9.156 12.522 -10.394 1.00 90.50 97 ILE A O 1
ATOM 753 N N . ALA A 1 98 ? -7.372 11.767 -9.258 1.00 86.31 98 ALA A N 1
ATOM 754 C CA . ALA A 1 98 ? -7.372 10.446 -9.882 1.00 86.31 98 ALA A CA 1
ATOM 755 C C . ALA A 1 98 ? -8.661 9.651 -9.599 1.00 86.31 98 ALA A C 1
ATOM 757 O O . ALA A 1 98 ? -9.181 8.978 -10.488 1.00 86.31 98 ALA A O 1
ATOM 758 N N . LEU A 1 99 ? -9.223 9.771 -8.390 1.00 87.31 99 LEU A N 1
ATOM 759 C CA . LEU A 1 99 ? -10.538 9.218 -8.040 1.00 87.31 99 LEU A CA 1
ATOM 760 C C . LEU A 1 99 ? -11.656 9.754 -8.938 1.00 87.31 99 LEU A C 1
ATOM 762 O O . LEU A 1 99 ? -12.469 8.979 -9.439 1.00 87.31 99 LEU A O 1
ATOM 766 N N . ARG A 1 100 ? -11.692 11.073 -9.153 1.00 85.94 100 ARG A N 1
ATOM 767 C CA . ARG A 1 100 ? -12.684 11.708 -10.033 1.00 85.94 100 ARG A CA 1
ATOM 768 C C . ARG A 1 100 ? -12.520 11.237 -11.473 1.00 85.94 100 ARG A C 1
ATOM 770 O O . ARG A 1 100 ? -13.495 10.791 -12.063 1.00 85.94 100 ARG A O 1
ATOM 777 N N . ALA A 1 101 ? -11.287 11.216 -11.982 1.00 81.06 101 ALA A N 1
ATOM 778 C CA . ALA A 1 101 ? -10.992 10.736 -13.331 1.00 81.06 101 ALA A CA 1
ATOM 779 C C . ALA A 1 101 ? -11.440 9.277 -13.548 1.00 81.06 101 ALA A C 1
ATOM 781 O O . ALA A 1 101 ? -12.059 8.967 -14.567 1.00 81.06 101 ALA A O 1
ATOM 782 N N . LYS A 1 102 ? -11.209 8.390 -12.564 1.00 75.31 102 LYS A N 1
ATOM 783 C CA . LYS A 1 102 ? -11.690 6.997 -12.602 1.00 75.31 102 LYS A CA 1
ATOM 784 C C . LYS A 1 102 ? -13.217 6.903 -12.609 1.00 75.31 102 LYS A C 1
ATOM 786 O O . LYS A 1 102 ? -13.766 6.106 -13.364 1.00 75.31 102 LYS A O 1
ATOM 791 N N . SER A 1 103 ? -13.898 7.707 -11.794 1.00 70.75 103 SER A N 1
ATOM 792 C CA . SER A 1 103 ? -15.366 7.723 -11.710 1.00 70.75 103 SER A CA 1
ATOM 793 C C . SER A 1 103 ? -16.036 8.318 -12.954 1.00 70.75 103 SER A C 1
ATOM 795 O O . SER A 1 103 ? -17.160 7.951 -13.279 1.00 70.75 103 SER A O 1
ATOM 797 N N . GLU A 1 104 ? -15.342 9.200 -13.671 1.00 67.62 104 GLU A N 1
ATOM 798 C CA . GLU A 1 104 ? -15.820 9.846 -14.900 1.00 67.62 104 GLU A CA 1
ATOM 799 C C . GLU A 1 104 ? -15.486 9.047 -16.175 1.00 67.62 104 GLU A C 1
ATOM 801 O O . GLU A 1 104 ? -15.846 9.460 -17.275 1.00 67.62 104 GLU A O 1
ATOM 806 N N . GLY A 1 105 ? -14.820 7.889 -16.056 1.00 56.59 105 GLY A N 1
ATOM 807 C CA . GLY A 1 105 ? -14.432 7.061 -17.205 1.00 56.59 105 GLY A CA 1
ATOM 808 C C . GLY A 1 105 ? -13.329 7.680 -18.070 1.00 56.59 105 GLY A C 1
ATOM 809 O O . GLY A 1 105 ? -13.110 7.244 -19.201 1.00 56.59 105 GLY A O 1
ATOM 810 N N . VAL A 1 106 ? -12.615 8.681 -17.550 1.00 49.81 106 VAL A N 1
ATOM 811 C CA . VAL A 1 106 ? -11.499 9.319 -18.245 1.00 49.81 106 VAL A CA 1
ATOM 812 C C . VAL A 1 106 ? -10.230 8.564 -17.871 1.00 49.81 106 VAL A C 1
ATOM 814 O O . VAL A 1 106 ? -9.584 8.840 -16.861 1.00 49.81 106 VAL A O 1
ATOM 817 N N . ALA A 1 107 ? -9.873 7.578 -18.693 1.00 42.03 107 ALA A N 1
ATOM 818 C CA . ALA A 1 107 ? -8.549 6.973 -18.678 1.00 42.03 107 ALA A CA 1
ATOM 819 C C . ALA A 1 107 ? -7.506 8.031 -19.085 1.00 42.03 107 ALA A C 1
ATOM 821 O O . ALA A 1 107 ? -7.081 8.096 -20.236 1.00 42.03 107 ALA A O 1
ATOM 822 N N . CYS A 1 108 ? -7.103 8.891 -18.149 1.00 40.66 108 CYS A N 1
ATOM 823 C CA . CYS A 1 108 ? -5.876 9.662 -18.293 1.00 40.66 108 CYS A CA 1
ATOM 824 C C . CYS A 1 108 ? -4.709 8.697 -18.092 1.00 40.66 108 CYS A C 1
ATOM 826 O O . CYS A 1 108 ? -4.236 8.497 -16.976 1.00 40.66 108 CYS A O 1
ATOM 828 N N . ALA A 1 109 ? -4.281 8.072 -19.188 1.00 39.41 109 ALA A N 1
ATOM 829 C CA . ALA A 1 109 ? -2.946 7.512 -19.296 1.00 39.41 109 ALA A CA 1
ATOM 830 C C . ALA A 1 109 ? -1.950 8.647 -19.021 1.00 39.41 109 ALA A C 1
ATOM 832 O O . ALA A 1 109 ? -1.914 9.634 -19.759 1.00 39.41 109 ALA A O 1
ATOM 833 N N . VAL A 1 110 ? -1.199 8.539 -17.928 1.00 40.41 110 VAL A N 1
ATOM 834 C CA . VAL A 1 110 ? -0.054 9.412 -17.673 1.00 40.41 110 VAL A CA 1
ATOM 835 C C . VAL A 1 110 ? 1.192 8.642 -18.101 1.00 40.41 110 VAL A C 1
ATOM 837 O O . VAL A 1 110 ? 1.336 7.466 -17.777 1.00 40.41 110 VAL A O 1
ATOM 840 N N . VAL A 1 111 ? 1.979 9.328 -18.928 1.00 35.22 111 VAL A N 1
ATOM 841 C CA . VAL A 1 111 ? 3.197 8.911 -19.641 1.00 35.22 111 VAL A CA 1
ATOM 842 C C . VAL A 1 111 ? 4.291 8.421 -18.701 1.00 35.22 111 VAL A C 1
ATOM 844 O O . VAL A 1 111 ? 4.458 9.058 -17.638 1.00 35.22 111 VAL A O 1
#

pLDDT: mean 81.28, std 18.6, range [35.22, 96.31]

Sequence (111 aa):
MPGKSQQGLLWPRLSLEQAVRSWFVLGQTAYPVECCSTAVFKAFIASVTPSDWSDSGCIGLLDQQTLDDLDRWFLLLSLATANIDLPLYESEASAKIALRAKSEGVACAVV